Protein AF-A0A7J4GQS4-F1 (afdb_monomer_lite)

Secondary structure (DSSP, 8-state):
--------TTHHHHHTSPPPPHHHHHHHTSHHHHHHHHHHTSGGGTT-EEEEGGGTEEEEEEETTEEEEEEEESSHHHHHHHHHHHHHHHHTT-EEE-SSSPEEEPPPHHHHTSSS--S--------PPPP--------

pLDDT: mean 79.45, std 23.58, range [29.08, 98.62]

Structure (mmCIF, N/CA/C/O backbone):
data_AF-A0A7J4GQS4-F1
#
_entry.id   AF-A0A7J4GQS4-F1
#
loop_
_atom_site.group_PDB
_atom_site.id
_atom_site.type_symbol
_atom_site.label_atom_id
_atom_site.label_alt_id
_atom_site.label_comp_id
_atom_site.label_asym_id
_atom_site.label_entity_id
_atom_site.label_seq_id
_atom_site.pdbx_PDB_ins_code
_atom_site.Cartn_x
_atom_site.Cartn_y
_atom_site.Cartn_z
_atom_site.occupancy
_atom_site.B_iso_or_equiv
_atom_site.auth_seq_id
_atom_site.auth_comp_id
_atom_site.auth_asym_id
_atom_site.auth_atom_id
_atom_site.pdbx_PDB_model_num
ATOM 1 N N . MET A 1 1 ? 4.141 -38.488 -2.753 1.00 41.53 1 MET A N 1
ATOM 2 C CA . MET A 1 1 ? 3.686 -37.310 -1.994 1.00 41.53 1 MET A CA 1
ATOM 3 C C . MET A 1 1 ? 4.684 -36.227 -2.322 1.00 41.53 1 MET A C 1
ATOM 5 O O . MET A 1 1 ? 5.788 -36.276 -1.806 1.00 41.53 1 MET A O 1
ATOM 9 N N . GLU A 1 2 ? 4.362 -35.388 -3.302 1.00 44.62 2 GLU A N 1
ATOM 10 C CA . GLU A 1 2 ? 5.168 -34.206 -3.603 1.00 44.62 2 GLU A CA 1
ATOM 11 C C . GLU A 1 2 ? 4.713 -33.104 -2.653 1.00 44.62 2 GLU A C 1
ATOM 13 O O . GLU A 1 2 ? 3.543 -32.721 -2.624 1.00 44.62 2 GLU A O 1
ATOM 18 N N . GLU A 1 3 ? 5.636 -32.696 -1.795 1.00 47.03 3 GLU A N 1
ATOM 19 C CA . GLU A 1 3 ? 5.489 -31.578 -0.880 1.00 47.03 3 GLU A CA 1
ATOM 20 C C . GLU A 1 3 ? 5.675 -30.300 -1.706 1.00 47.03 3 GLU A C 1
ATOM 22 O O . GLU A 1 3 ? 6.792 -29.931 -2.060 1.00 47.03 3 GLU A O 1
ATOM 27 N N . ASN A 1 4 ? 4.568 -29.664 -2.096 1.00 46.19 4 ASN A N 1
ATOM 28 C CA . ASN A 1 4 ? 4.597 -28.350 -2.733 1.00 46.19 4 ASN A CA 1
ATOM 29 C C . ASN A 1 4 ? 4.945 -27.299 -1.673 1.00 46.19 4 ASN A C 1
ATOM 31 O O . ASN A 1 4 ? 4.062 -26.735 -1.027 1.00 46.19 4 ASN A O 1
ATOM 35 N N . THR A 1 5 ? 6.236 -27.029 -1.503 1.00 53.03 5 THR A N 1
ATOM 36 C CA . THR A 1 5 ? 6.742 -25.881 -0.746 1.00 53.03 5 THR A CA 1
ATOM 37 C C . THR A 1 5 ? 6.531 -24.610 -1.569 1.00 53.03 5 THR A C 1
ATOM 39 O O . THR A 1 5 ? 7.455 -24.112 -2.209 1.00 53.03 5 THR A O 1
ATOM 42 N N . ASN A 1 6 ? 5.302 -24.100 -1.610 1.00 52.84 6 ASN A N 1
ATOM 43 C CA . ASN A 1 6 ? 4.993 -22.832 -2.270 1.00 52.84 6 ASN A CA 1
ATOM 44 C C . ASN A 1 6 ? 4.779 -21.730 -1.227 1.00 52.84 6 ASN A C 1
ATOM 46 O O . ASN A 1 6 ? 3.697 -21.163 -1.130 1.00 52.84 6 ASN A O 1
ATOM 50 N N . ASP A 1 7 ? 5.810 -21.486 -0.417 1.00 46.66 7 ASP A N 1
ATOM 51 C CA . ASP A 1 7 ? 5.771 -20.543 0.708 1.00 46.66 7 ASP A CA 1
ATOM 52 C C . ASP A 1 7 ? 6.995 -19.606 0.677 1.00 46.66 7 ASP A C 1
ATOM 54 O O . ASP A 1 7 ? 7.774 -19.496 1.621 1.00 46.66 7 ASP A O 1
ATOM 58 N N . SER A 1 8 ? 7.269 -19.007 -0.488 1.00 45.16 8 SER A N 1
ATOM 59 C CA . SER A 1 8 ? 8.430 -18.114 -0.687 1.00 45.16 8 SER A CA 1
ATOM 60 C C . SER A 1 8 ? 8.123 -16.833 -1.470 1.00 45.16 8 SER A C 1
ATOM 62 O O . SER A 1 8 ? 9.020 -16.034 -1.701 1.00 45.16 8 SER A O 1
ATOM 64 N N . SER A 1 9 ? 6.870 -16.584 -1.853 1.00 53.47 9 SER A N 1
ATOM 65 C CA . SER A 1 9 ? 6.500 -15.497 -2.776 1.00 53.47 9 SER A CA 1
ATOM 66 C C . SER A 1 9 ? 6.300 -14.120 -2.134 1.00 53.47 9 SER A C 1
ATOM 68 O O . SER A 1 9 ? 5.989 -13.162 -2.834 1.00 53.47 9 SER A O 1
ATOM 70 N N . SER A 1 10 ? 6.403 -13.995 -0.811 1.00 52.81 10 SER A N 1
ATOM 71 C CA . SER A 1 10 ? 5.821 -12.837 -0.119 1.00 52.81 10 SER A CA 1
ATOM 72 C C . SER A 1 10 ? 6.759 -11.980 0.702 1.00 52.81 10 SER A C 1
ATOM 74 O O . SER A 1 10 ? 6.600 -10.764 0.671 1.00 52.81 10 SER A O 1
ATOM 76 N N . ASN A 1 11 ? 7.769 -12.568 1.344 1.00 56.56 11 ASN A N 1
ATOM 77 C CA . ASN A 1 11 ? 8.920 -11.770 1.771 1.00 56.56 11 ASN A CA 1
ATOM 78 C C . ASN A 1 11 ? 9.685 -11.246 0.540 1.00 56.56 11 ASN A C 1
ATOM 80 O O . ASN A 1 11 ? 10.114 -10.100 0.543 1.00 56.56 11 ASN A O 1
ATOM 84 N N . ASP A 1 12 ? 9.706 -12.017 -0.557 1.00 73.69 12 ASP A N 1
ATOM 85 C CA . ASP A 1 12 ? 10.295 -11.610 -1.841 1.00 73.69 12 ASP A CA 1
ATOM 86 C C . ASP A 1 12 ? 9.654 -10.340 -2.429 1.00 73.69 12 ASP A C 1
ATOM 88 O O . ASP A 1 12 ? 10.342 -9.493 -2.989 1.00 73.69 12 ASP A O 1
ATOM 92 N N . LEU A 1 13 ? 8.336 -10.146 -2.282 1.00 86.44 13 LEU A N 1
ATOM 93 C CA . LEU A 1 13 ? 7.682 -8.975 -2.874 1.00 86.44 13 LEU A CA 1
ATOM 94 C C . LEU A 1 13 ? 8.062 -7.670 -2.167 1.00 86.44 13 LEU A C 1
ATOM 96 O O . LEU A 1 13 ? 8.299 -6.676 -2.847 1.00 86.44 13 LEU A O 1
ATOM 100 N N . ILE A 1 14 ? 8.132 -7.659 -0.832 1.00 89.19 14 ILE A N 1
ATOM 101 C CA . ILE A 1 14 ? 8.556 -6.460 -0.090 1.00 89.19 14 ILE A CA 1
ATOM 102 C C . ILE A 1 14 ? 9.990 -6.084 -0.474 1.00 89.19 14 ILE A C 1
ATOM 104 O O . ILE A 1 14 ? 10.264 -4.904 -0.688 1.00 89.19 14 ILE A O 1
ATOM 108 N N . ASP A 1 15 ? 10.867 -7.078 -0.628 1.00 89.00 15 ASP A N 1
ATOM 109 C CA . ASP A 1 15 ? 12.266 -6.883 -1.024 1.00 89.00 15 ASP A CA 1
ATOM 110 C C . ASP A 1 15 ? 12.417 -6.371 -2.472 1.00 89.00 15 ASP A C 1
ATOM 112 O O . ASP A 1 15 ? 13.439 -5.784 -2.827 1.00 89.00 15 ASP A O 1
ATOM 116 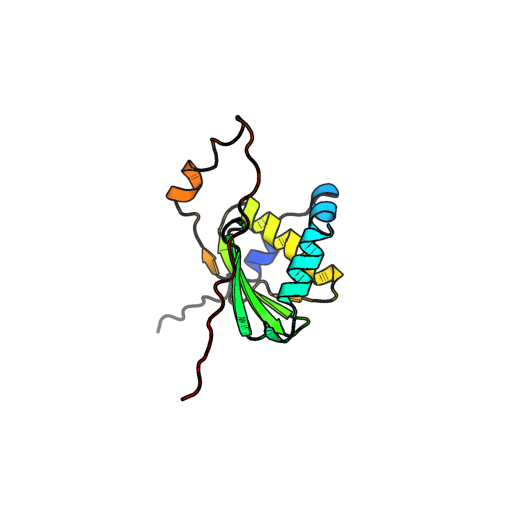N N . ARG A 1 16 ? 11.389 -6.553 -3.313 1.00 89.94 16 ARG A N 1
ATOM 117 C CA . ARG A 1 16 ? 11.323 -6.044 -4.694 1.00 89.94 16 ARG A CA 1
ATOM 118 C C . ARG A 1 16 ? 10.745 -4.634 -4.813 1.00 89.94 16 ARG A C 1
ATOM 120 O O . ARG A 1 16 ? 10.786 -4.068 -5.909 1.00 89.94 16 ARG A O 1
ATOM 127 N N . LEU A 1 17 ? 10.173 -4.074 -3.746 1.00 93.56 17 LEU A N 1
ATOM 128 C CA . LEU A 1 17 ? 9.631 -2.717 -3.790 1.00 93.56 17 LEU A CA 1
ATOM 129 C C . LEU A 1 17 ? 10.777 -1.702 -3.916 1.00 93.56 17 LEU A C 1
ATOM 131 O O . LEU A 1 17 ? 11.764 -1.799 -3.185 1.00 93.56 17 LEU A O 1
ATOM 135 N N . PRO A 1 18 ? 10.673 -0.723 -4.830 1.00 95.25 18 PRO A N 1
ATOM 136 C CA . PRO A 1 18 ? 11.733 0.255 -5.027 1.00 95.25 18 PRO A CA 1
ATOM 137 C C . PRO A 1 18 ? 11.862 1.190 -3.818 1.00 95.25 18 PRO A C 1
ATOM 139 O O . PRO A 1 18 ? 10.896 1.448 -3.099 1.00 95.25 18 PRO A O 1
ATOM 142 N N . GLU A 1 19 ? 13.047 1.764 -3.621 1.00 95.44 19 GLU A N 1
ATOM 143 C CA . GLU A 1 19 ? 13.189 2.915 -2.731 1.00 95.44 19 GLU A CA 1
ATOM 144 C C . GLU A 1 19 ? 12.562 4.154 -3.377 1.00 95.44 19 GLU A C 1
ATOM 146 O O . GLU A 1 19 ? 12.766 4.413 -4.561 1.00 95.44 19 GLU A O 1
ATOM 151 N N . LEU A 1 20 ? 11.819 4.934 -2.589 1.00 95.75 20 LEU A N 1
ATOM 152 C CA . LEU A 1 20 ? 11.225 6.182 -3.065 1.00 95.75 20 LEU A CA 1
ATOM 153 C C . LEU A 1 20 ? 12.201 7.349 -2.902 1.00 95.75 20 LEU A C 1
ATOM 155 O O . LEU A 1 20 ? 12.731 7.585 -1.805 1.00 95.75 20 LEU A O 1
ATOM 159 N N . SER A 1 21 ? 12.352 8.128 -3.967 1.00 96.88 21 SER A N 1
ATOM 160 C CA . SER A 1 21 ? 12.919 9.475 -3.938 1.00 96.88 21 SER A CA 1
ATOM 161 C C . SER A 1 21 ? 12.066 10.430 -3.093 1.00 96.88 21 SER A C 1
ATOM 163 O O . SER A 1 21 ? 10.957 10.110 -2.660 1.00 96.88 21 SER A O 1
ATOM 165 N N . GLU A 1 22 ? 12.592 11.626 -2.830 1.00 96.75 22 GLU A N 1
ATOM 166 C CA . GLU A 1 22 ? 11.877 12.643 -2.053 1.00 96.75 22 GLU A CA 1
ATOM 167 C C . GLU A 1 22 ? 10.585 13.083 -2.759 1.00 96.75 22 GLU A C 1
ATOM 169 O O . GLU A 1 22 ? 9.522 13.057 -2.148 1.00 96.75 22 GLU A O 1
ATOM 174 N N . THR A 1 23 ? 10.645 13.333 -4.070 1.00 96.25 23 THR A N 1
ATOM 175 C CA . THR A 1 23 ? 9.476 13.688 -4.890 1.00 96.25 23 THR A CA 1
ATOM 176 C C . THR A 1 23 ? 8.415 12.586 -4.902 1.00 96.25 23 THR A C 1
ATOM 178 O O . THR A 1 23 ? 7.226 12.861 -4.798 1.00 96.25 23 THR A O 1
ATOM 181 N N . GLU A 1 24 ? 8.809 11.314 -4.975 1.00 95.56 24 GLU A N 1
ATOM 182 C CA . GLU A 1 24 ? 7.838 10.209 -4.954 1.00 95.56 24 GLU A CA 1
ATOM 183 C C . GLU A 1 24 ? 7.160 10.049 -3.587 1.00 95.56 24 GLU A C 1
ATOM 185 O O . GLU A 1 24 ? 6.002 9.626 -3.527 1.00 95.56 24 GLU A O 1
ATOM 190 N N . LYS A 1 25 ? 7.856 10.403 -2.496 1.00 97.12 25 LYS A N 1
ATOM 191 C CA . LYS A 1 25 ? 7.268 10.479 -1.150 1.00 97.12 25 LYS A CA 1
ATOM 192 C C . LYS A 1 25 ? 6.325 11.666 -1.015 1.00 97.12 25 LYS A C 1
ATOM 194 O O . LYS A 1 25 ? 5.302 11.518 -0.360 1.00 97.12 25 LYS A O 1
ATOM 199 N N . GLU A 1 26 ? 6.647 12.809 -1.619 1.00 97.44 26 GLU A N 1
ATOM 200 C CA . GLU A 1 26 ? 5.742 13.964 -1.659 1.00 97.44 26 GLU A CA 1
ATOM 201 C C . GLU A 1 26 ? 4.420 13.578 -2.324 1.00 97.44 26 GLU A C 1
ATOM 203 O O . GLU A 1 26 ? 3.377 13.751 -1.701 1.00 97.44 26 GLU A O 1
ATOM 208 N N . VAL A 1 27 ? 4.469 12.929 -3.494 1.00 94.38 27 VAL A N 1
ATOM 209 C CA . VAL A 1 27 ? 3.276 12.407 -4.190 1.00 94.38 27 VAL A CA 1
ATOM 210 C C . VAL A 1 27 ? 2.472 11.450 -3.301 1.00 94.38 27 VAL A C 1
ATOM 212 O O . VAL A 1 27 ? 1.252 11.559 -3.210 1.00 94.38 27 VAL A O 1
ATOM 215 N N . ALA A 1 28 ? 3.138 10.543 -2.578 1.00 97.12 28 ALA A N 1
ATOM 216 C CA . ALA A 1 28 ? 2.471 9.615 -1.657 1.00 97.12 28 ALA A CA 1
ATOM 217 C C . ALA A 1 28 ? 1.755 10.312 -0.480 1.00 97.12 28 ALA A C 1
ATOM 219 O O . ALA A 1 28 ? 0.918 9.697 0.186 1.00 97.12 28 ALA A O 1
ATOM 220 N N . LEU A 1 29 ? 2.094 11.571 -0.201 1.00 98.06 29 LEU A N 1
ATOM 221 C CA . LEU A 1 29 ? 1.567 12.375 0.901 1.00 98.06 29 LEU A CA 1
ATOM 222 C C . LEU A 1 29 ? 0.720 13.563 0.419 1.00 98.06 29 LEU A C 1
ATOM 224 O O . LEU A 1 29 ? 0.300 14.390 1.232 1.00 98.06 29 LEU A O 1
ATOM 228 N N . GLU A 1 30 ? 0.443 13.658 -0.881 1.00 97.69 30 GLU A N 1
ATOM 229 C CA . GLU A 1 30 ? -0.467 14.660 -1.421 1.00 97.69 30 GLU A CA 1
ATOM 230 C C . GLU A 1 30 ? -1.899 14.448 -0.919 1.00 97.69 30 GLU A C 1
ATOM 232 O O . GLU A 1 30 ? -2.322 13.351 -0.540 1.00 97.69 30 GLU A O 1
ATOM 237 N N . ASN A 1 31 ? -2.682 15.530 -0.929 1.00 97.56 31 ASN A N 1
ATOM 238 C CA . ASN A 1 31 ? -4.042 15.512 -0.399 1.00 97.56 31 ASN A CA 1
ATOM 239 C C . ASN A 1 31 ? -4.935 14.477 -1.099 1.00 97.56 31 ASN A C 1
ATOM 241 O O . ASN A 1 31 ? -5.759 13.849 -0.439 1.00 97.56 31 ASN A O 1
ATOM 245 N N . GLU A 1 32 ? -4.749 14.274 -2.404 1.00 96.75 32 GLU A N 1
ATOM 246 C CA . GLU A 1 32 ? -5.503 13.293 -3.183 1.00 96.75 32 GLU A CA 1
ATOM 247 C C . GLU A 1 32 ? -5.232 11.859 -2.706 1.00 96.75 32 GLU A C 1
ATOM 249 O O . GLU A 1 32 ? -6.178 11.137 -2.385 1.00 96.75 32 GLU A O 1
ATOM 254 N N . ALA A 1 33 ? -3.958 11.485 -2.539 1.00 96.69 33 ALA A N 1
ATOM 255 C CA . ALA A 1 33 ? -3.563 10.171 -2.033 1.00 96.69 33 ALA A CA 1
ATOM 256 C C . ALA A 1 33 ? -4.098 9.922 -0.614 1.00 96.69 33 ALA A C 1
ATOM 258 O O . ALA A 1 33 ? -4.682 8.873 -0.333 1.00 96.69 33 ALA A O 1
ATOM 259 N N . LEU A 1 34 ? -3.962 10.909 0.276 1.00 98.50 34 LEU A N 1
ATOM 260 C CA . LEU A 1 34 ? -4.448 10.808 1.654 1.00 98.50 34 LEU A CA 1
ATOM 261 C C . LEU A 1 34 ? -5.978 10.730 1.726 1.00 98.50 34 LEU A C 1
ATOM 263 O O . LEU A 1 34 ? -6.516 9.980 2.541 1.00 98.50 34 LEU A O 1
ATOM 267 N N . SER A 1 35 ? -6.687 11.478 0.879 1.00 98.25 35 SER A N 1
ATOM 268 C CA . SER A 1 35 ? -8.151 11.465 0.806 1.00 98.25 35 SER A CA 1
ATOM 269 C C . SER A 1 35 ? -8.676 10.124 0.291 1.00 98.25 35 SER A C 1
ATOM 271 O O . SER A 1 35 ? -9.592 9.541 0.882 1.00 98.25 35 SER A O 1
ATOM 273 N N . TRP A 1 36 ? -8.049 9.588 -0.760 1.00 97.38 36 TRP A N 1
ATOM 274 C CA . TRP A 1 36 ? -8.347 8.257 -1.285 1.00 97.38 36 TRP A CA 1
ATOM 275 C C . TRP A 1 36 ? -8.109 7.174 -0.228 1.00 97.38 36 TRP A C 1
ATOM 277 O O . TRP A 1 36 ? -9.023 6.407 0.076 1.00 97.38 36 TRP A O 1
ATOM 287 N N . ALA A 1 37 ? -6.935 7.156 0.408 1.00 98.00 37 ALA A N 1
ATOM 288 C CA . ALA A 1 37 ? -6.601 6.158 1.421 1.00 98.00 37 ALA A CA 1
ATOM 289 C C . ALA A 1 37 ? -7.535 6.247 2.640 1.00 98.00 37 ALA A C 1
ATOM 291 O O . ALA A 1 37 ? -8.004 5.225 3.140 1.00 98.00 37 ALA A O 1
ATOM 292 N N . SER A 1 38 ? -7.877 7.465 3.075 1.00 98.00 38 SER A N 1
ATOM 293 C CA . SER A 1 38 ? -8.845 7.690 4.159 1.00 98.00 38 SER A CA 1
ATOM 294 C C . SER A 1 38 ? -10.239 7.168 3.801 1.00 98.00 38 SER A C 1
ATOM 296 O O . SER A 1 38 ? -10.922 6.594 4.647 1.00 98.00 38 SER A O 1
ATOM 298 N N . SER A 1 39 ? -10.654 7.342 2.543 1.00 97.38 39 SER A N 1
ATOM 299 C CA . SER A 1 39 ? -11.924 6.815 2.036 1.00 97.38 39 SER A CA 1
ATOM 300 C C . SER A 1 39 ? -11.910 5.290 1.970 1.00 97.38 39 SER A C 1
ATOM 302 O O . SER A 1 39 ? -12.906 4.657 2.301 1.00 97.38 39 SER A O 1
ATOM 304 N N . LEU A 1 40 ? -10.782 4.685 1.589 1.00 97.06 40 LEU A N 1
ATOM 305 C CA . LEU A 1 40 ? -10.639 3.232 1.570 1.00 97.06 40 LEU A CA 1
ATOM 306 C C . LEU A 1 40 ? -10.718 2.631 2.978 1.00 97.06 40 LEU A C 1
ATOM 308 O O . LEU A 1 40 ? -11.2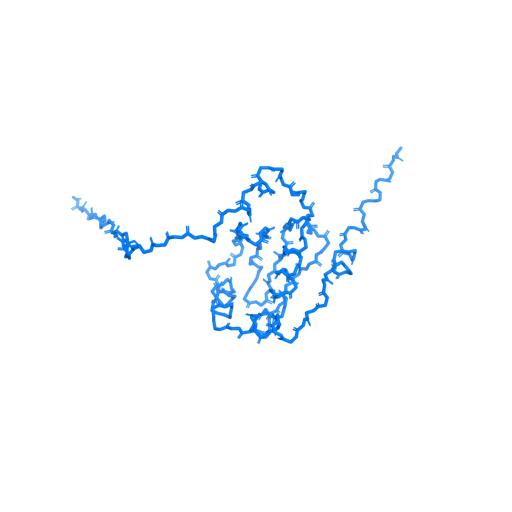79 1.553 3.130 1.00 97.06 40 LEU A O 1
ATOM 312 N N . LEU A 1 41 ? -10.190 3.320 3.995 1.00 98.12 41 LEU A N 1
ATOM 313 C CA . LEU A 1 41 ? -10.184 2.891 5.400 1.00 98.12 41 LEU A CA 1
ATOM 314 C C . LEU A 1 41 ? -11.518 3.110 6.134 1.00 98.12 41 LEU A C 1
ATOM 316 O O . LEU A 1 41 ? -11.626 2.771 7.312 1.00 98.12 41 LEU A O 1
ATOM 320 N N . SER A 1 42 ? -12.548 3.679 5.506 1.00 96.81 42 SER A N 1
ATOM 321 C CA . SER A 1 42 ? -13.798 3.932 6.224 1.00 96.81 42 SER A CA 1
ATOM 322 C C . SER A 1 42 ? -14.523 2.629 6.599 1.00 96.81 42 SER A C 1
ATOM 324 O O . SER A 1 42 ? -14.454 1.618 5.901 1.00 96.81 42 SER A O 1
ATOM 326 N N . GLU A 1 43 ? -15.239 2.632 7.728 1.00 93.44 43 GLU A N 1
ATOM 327 C CA . GLU A 1 43 ? -15.863 1.419 8.292 1.00 93.44 43 GLU A CA 1
ATOM 328 C C . GLU A 1 43 ? -16.886 0.768 7.348 1.00 93.44 43 GLU A C 1
ATOM 330 O O . GLU A 1 43 ? -17.035 -0.451 7.317 1.00 93.44 43 GLU A O 1
ATOM 335 N N . ASN A 1 44 ? -17.574 1.568 6.529 1.00 94.62 44 ASN A N 1
ATOM 336 C CA . ASN A 1 44 ? -18.517 1.073 5.523 1.00 94.62 44 ASN A CA 1
ATOM 337 C C . ASN A 1 44 ? -17.838 0.345 4.351 1.00 94.62 44 ASN A C 1
ATOM 339 O O . A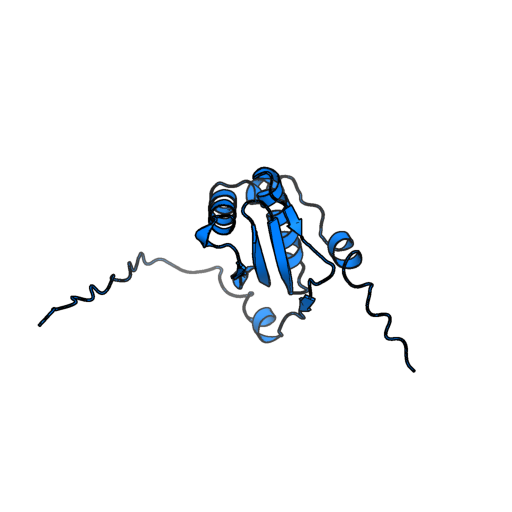SN A 1 44 ? -18.538 -0.234 3.523 1.00 94.62 44 ASN A O 1
ATOM 343 N N . MET A 1 45 ? -16.508 0.388 4.273 1.00 95.12 45 MET A N 1
ATOM 344 C CA . MET A 1 45 ? -15.713 -0.266 3.237 1.00 95.12 45 MET A CA 1
ATOM 345 C C . MET A 1 45 ? -15.082 -1.567 3.739 1.00 95.12 45 MET A C 1
ATOM 347 O O . MET A 1 45 ? -14.517 -2.318 2.946 1.00 95.12 45 MET A O 1
ATOM 351 N N . THR A 1 46 ? -15.201 -1.880 5.033 1.00 97.62 46 THR A N 1
ATOM 352 C CA . THR A 1 46 ? -14.632 -3.099 5.612 1.00 97.62 46 THR A CA 1
ATOM 353 C C . THR A 1 46 ? -15.143 -4.358 4.911 1.00 97.62 46 THR A C 1
ATOM 355 O O . THR A 1 46 ? -16.342 -4.577 4.747 1.00 97.62 46 THR A O 1
ATOM 358 N N . GLY A 1 47 ? -14.200 -5.203 4.498 1.00 95.75 47 GLY A N 1
ATOM 359 C CA . GLY A 1 47 ? -14.420 -6.433 3.744 1.00 95.75 47 GLY A CA 1
ATOM 360 C C . GLY A 1 47 ? -14.480 -6.253 2.224 1.00 95.75 47 GLY A C 1
ATOM 361 O O . GLY A 1 47 ? -14.361 -7.255 1.513 1.00 95.75 47 GLY A O 1
ATOM 362 N N . LEU A 1 48 ? -14.633 -5.024 1.713 1.00 97.75 48 LEU A N 1
ATOM 363 C CA . LEU A 1 48 ? -14.742 -4.760 0.277 1.00 97.75 48 LEU A CA 1
ATOM 364 C C . LEU A 1 48 ? -13.391 -4.867 -0.435 1.00 97.75 48 LEU A C 1
ATOM 366 O O . LEU A 1 48 ? -12.333 -4.592 0.135 1.00 97.75 48 LEU A O 1
ATOM 370 N N . VAL A 1 49 ? -13.461 -5.257 -1.710 1.00 97.06 49 VAL A N 1
ATOM 371 C CA . VAL A 1 49 ? -12.320 -5.360 -2.622 1.00 97.06 49 VAL A CA 1
ATOM 372 C C . VAL A 1 49 ? -12.366 -4.212 -3.623 1.00 97.06 49 VAL A C 1
ATOM 374 O O . VAL A 1 49 ? -13.401 -3.948 -4.232 1.00 97.06 49 VAL A O 1
ATOM 377 N N . HIS A 1 50 ? -11.223 -3.562 -3.795 1.00 95.69 50 HIS A N 1
ATOM 378 C CA . HIS A 1 50 ? -11.016 -2.387 -4.621 1.00 95.69 50 HIS A CA 1
ATOM 379 C C . HIS A 1 50 ? -10.035 -2.701 -5.734 1.00 95.69 50 HIS A C 1
ATOM 381 O O . HIS A 1 50 ? -8.930 -3.183 -5.483 1.00 95.69 50 HIS A O 1
ATOM 387 N N . GLU A 1 51 ? -10.456 -2.440 -6.965 1.00 94.19 51 GLU A N 1
ATOM 388 C CA . GLU A 1 51 ? -9.632 -2.627 -8.146 1.00 94.19 51 GLU A CA 1
ATOM 389 C C . GLU A 1 51 ? -9.095 -1.274 -8.609 1.00 94.19 51 GLU A C 1
ATOM 391 O O . GLU A 1 51 ? -9.799 -0.481 -9.228 1.00 94.19 51 GLU A O 1
ATOM 396 N N . GLU A 1 52 ? -7.825 -1.035 -8.325 1.00 91.56 52 GLU A N 1
ATOM 397 C CA . GLU A 1 52 ? -7.104 0.169 -8.713 1.00 91.56 52 GLU A CA 1
ATOM 398 C C . GLU A 1 52 ? -6.395 -0.105 -10.045 1.00 91.56 52 GLU A C 1
ATOM 400 O O . GLU A 1 52 ? -5.179 -0.316 -10.112 1.00 91.56 52 GLU A O 1
ATOM 405 N N . ARG A 1 53 ? -7.198 -0.210 -11.115 1.00 85.38 53 ARG A N 1
ATOM 406 C CA . ARG A 1 53 ? -6.756 -0.686 -12.441 1.00 85.38 53 ARG A CA 1
ATOM 407 C C . ARG A 1 53 ? -5.588 0.110 -13.003 1.00 85.38 53 ARG A C 1
ATOM 409 O O . ARG A 1 53 ? -4.636 -0.495 -13.493 1.00 85.38 53 ARG A O 1
ATOM 416 N N . ASP A 1 54 ? -5.638 1.432 -12.881 1.00 85.81 54 ASP A N 1
ATOM 417 C CA . ASP A 1 54 ? -4.610 2.335 -13.413 1.00 85.81 54 ASP A CA 1
ATOM 418 C C . ASP A 1 54 ? -3.249 2.142 -12.726 1.00 85.81 54 ASP A C 1
ATOM 420 O O . ASP A 1 54 ? -2.190 2.371 -13.323 1.00 85.81 54 ASP A O 1
ATOM 424 N N . TYR A 1 55 ? -3.291 1.628 -11.495 1.00 90.31 55 TYR A N 1
ATOM 425 C CA . TYR A 1 55 ? -2.145 1.326 -10.647 1.00 90.31 55 TYR A CA 1
ATOM 426 C C . TYR A 1 55 ? -1.779 -0.165 -10.636 1.00 90.31 55 TYR A C 1
ATOM 428 O O . TYR A 1 55 ? -0.760 -0.553 -10.068 1.00 90.31 55 TYR A O 1
ATOM 436 N N . GLY A 1 56 ? -2.570 -1.017 -11.294 1.00 93.44 56 GLY A N 1
ATOM 437 C CA . GLY A 1 56 ? -2.331 -2.455 -11.385 1.00 93.44 56 GLY A CA 1
ATOM 438 C C . GLY A 1 56 ? -2.443 -3.194 -10.049 1.00 93.44 56 GLY A C 1
ATOM 439 O O . GLY A 1 56 ? -1.885 -4.286 -9.925 1.00 93.44 56 GLY A O 1
ATOM 440 N N . VAL A 1 57 ? -3.148 -2.639 -9.057 1.00 95.62 57 VAL A N 1
ATOM 441 C CA . VAL A 1 57 ? -3.287 -3.245 -7.723 1.00 95.62 57 VAL A CA 1
ATOM 442 C C . VAL A 1 57 ? -4.736 -3.585 -7.397 1.00 95.62 57 VAL A C 1
ATOM 444 O O . VAL A 1 57 ? -5.677 -2.931 -7.839 1.00 95.62 57 VAL A O 1
ATOM 447 N N . ILE A 1 58 ? -4.918 -4.650 -6.621 1.00 97.06 58 ILE A N 1
ATOM 448 C CA . ILE A 1 58 ? -6.207 -5.003 -6.025 1.00 97.06 58 ILE A CA 1
ATOM 449 C C . ILE A 1 58 ? -6.024 -5.028 -4.516 1.00 97.06 58 ILE A C 1
ATOM 451 O O . ILE A 1 58 ? -5.164 -5.757 -4.013 1.00 97.06 58 ILE A O 1
ATOM 455 N N . LEU A 1 59 ? -6.837 -4.249 -3.811 1.00 97.56 59 LEU A N 1
ATOM 456 C CA . LEU A 1 59 ? -6.773 -4.059 -2.367 1.00 97.56 59 LEU A CA 1
ATOM 457 C C . LEU A 1 59 ? -8.046 -4.573 -1.698 1.00 97.56 59 LEU A C 1
ATOM 459 O O . LEU A 1 59 ? -9.120 -4.552 -2.289 1.00 97.56 59 LEU A O 1
ATOM 463 N N . GLN A 1 60 ? -7.941 -5.001 -0.448 1.00 97.69 60 GLN A N 1
ATOM 464 C CA . GLN A 1 60 ? -9.078 -5.313 0.409 1.00 97.69 60 GLN A CA 1
ATOM 465 C C . GLN A 1 60 ? -8.985 -4.492 1.687 1.00 97.69 60 GLN A C 1
ATOM 467 O O . GLN A 1 60 ? -7.961 -4.544 2.366 1.00 97.69 60 GLN A O 1
ATOM 472 N N . ASN A 1 61 ? -10.048 -3.780 2.055 1.00 97.75 61 ASN A N 1
ATOM 473 C CA . ASN A 1 61 ? -10.132 -3.193 3.391 1.00 97.75 61 ASN A CA 1
ATOM 474 C C . ASN A 1 61 ? -10.413 -4.323 4.395 1.00 97.75 61 ASN A C 1
ATOM 476 O O . ASN A 1 61 ? -11.435 -5.005 4.309 1.00 97.75 61 ASN A O 1
ATOM 480 N N . ILE A 1 62 ? -9.494 -4.534 5.335 1.00 97.50 62 ILE A N 1
ATOM 481 C CA . ILE A 1 62 ? -9.639 -5.515 6.417 1.00 97.50 62 ILE A CA 1
ATOM 482 C C . ILE A 1 62 ? -10.259 -4.856 7.651 1.00 97.50 62 ILE A C 1
ATOM 484 O O . ILE A 1 62 ? -11.077 -5.471 8.336 1.00 97.50 62 ILE A O 1
ATOM 488 N N . SER A 1 63 ? -9.865 -3.617 7.936 1.00 97.31 63 SER A N 1
ATOM 489 C CA . SER A 1 63 ? -10.392 -2.785 9.014 1.00 97.31 63 SER A CA 1
ATOM 490 C C . SER A 1 63 ? -10.089 -1.306 8.748 1.00 97.31 63 SER A C 1
ATOM 492 O O . SER A 1 63 ? -9.422 -0.952 7.777 1.00 97.31 63 SER A O 1
ATOM 494 N N . SER A 1 64 ? -10.486 -0.434 9.677 1.00 96.69 64 SER A N 1
ATOM 495 C CA . SER A 1 64 ? -10.153 0.994 9.638 1.00 96.69 64 SER A CA 1
ATOM 496 C C . SER A 1 64 ? -8.665 1.331 9.779 1.00 96.69 64 SER A C 1
ATOM 498 O O . SER A 1 64 ? -8.294 2.500 9.693 1.00 96.69 64 SER A O 1
ATOM 500 N N . SER A 1 65 ? -7.802 0.334 9.980 1.00 97.56 65 SER A N 1
ATOM 501 C CA . SER A 1 65 ? -6.353 0.518 10.084 1.00 97.56 65 SER A CA 1
ATOM 502 C C . SER A 1 65 ? -5.546 -0.520 9.303 1.00 97.56 65 SER A C 1
ATOM 504 O O . SER A 1 65 ? -4.325 -0.540 9.430 1.00 97.56 65 SER A O 1
ATOM 506 N N . ILE A 1 66 ? -6.191 -1.415 8.550 1.00 97.38 66 ILE A N 1
ATOM 507 C CA . ILE A 1 66 ? -5.512 -2.489 7.818 1.00 97.38 66 ILE A CA 1
ATOM 5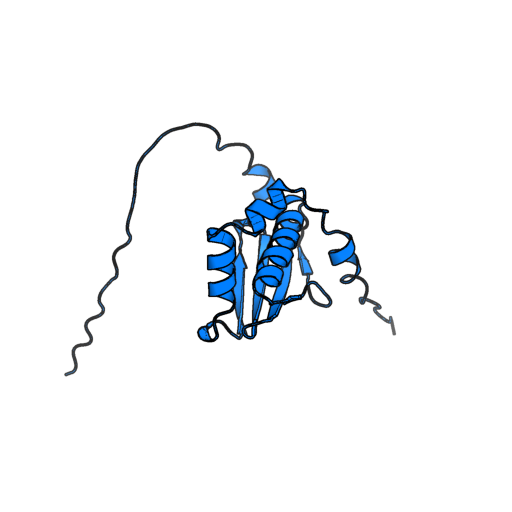08 C C . ILE A 1 66 ? -6.123 -2.619 6.427 1.00 97.38 66 ILE A C 1
ATOM 510 O O . ILE A 1 66 ? -7.325 -2.848 6.266 1.00 97.38 66 ILE A O 1
ATOM 514 N N . VAL A 1 67 ? -5.260 -2.552 5.420 1.00 97.62 67 VAL A N 1
ATOM 515 C CA . VAL A 1 67 ? -5.572 -2.851 4.024 1.00 97.62 67 VAL A CA 1
ATOM 516 C C . VAL A 1 67 ? -4.673 -3.992 3.576 1.00 97.62 67 VAL A C 1
ATOM 518 O O . VAL A 1 67 ? -3.487 -4.012 3.883 1.00 97.62 67 VAL A O 1
ATOM 521 N N . ARG A 1 68 ? -5.220 -4.949 2.831 1.00 97.06 68 ARG A N 1
ATOM 522 C CA . ARG A 1 68 ? -4.465 -6.071 2.274 1.00 97.06 68 ARG A CA 1
ATOM 523 C C . ARG A 1 68 ? -4.312 -5.933 0.775 1.00 97.06 68 ARG A C 1
ATOM 525 O O . ARG A 1 68 ? -5.302 -5.784 0.064 1.00 97.06 68 ARG A O 1
ATOM 532 N N . CYS A 1 69 ? -3.089 -6.073 0.280 1.00 97.12 69 CYS A N 1
ATOM 533 C CA . CYS A 1 69 ? -2.845 -6.234 -1.145 1.00 97.12 69 CYS A CA 1
ATOM 534 C C . CYS A 1 69 ? -3.164 -7.676 -1.573 1.00 97.12 69 CYS A C 1
ATOM 536 O O . CYS A 1 69 ? -2.483 -8.620 -1.167 1.00 97.12 69 CYS A O 1
ATOM 538 N N . ILE A 1 70 ? -4.196 -7.857 -2.401 1.00 96.44 70 ILE A N 1
ATOM 539 C CA . ILE A 1 70 ? -4.557 -9.159 -2.983 1.00 96.44 70 ILE A CA 1
ATOM 540 C C . ILE A 1 70 ? -3.698 -9.431 -4.216 1.00 96.44 70 ILE A C 1
ATOM 542 O O . ILE A 1 70 ? -3.166 -10.529 -4.365 1.00 96.44 70 ILE A O 1
ATOM 546 N N . THR A 1 71 ? -3.557 -8.448 -5.110 1.00 95.31 71 THR A N 1
ATOM 547 C CA . THR A 1 71 ? -2.732 -8.603 -6.315 1.00 95.31 71 THR A CA 1
ATOM 548 C C . THR A 1 71 ? -1.987 -7.326 -6.667 1.00 95.31 71 THR A C 1
ATOM 550 O O . THR A 1 71 ? -2.498 -6.234 -6.419 1.00 95.31 71 THR A O 1
ATOM 553 N N . VAL A 1 72 ? -0.841 -7.476 -7.327 1.00 95.81 72 VAL A N 1
ATOM 554 C CA . VAL A 1 72 ? -0.098 -6.390 -7.980 1.00 95.81 72 VAL A CA 1
ATOM 555 C C . VAL A 1 72 ? 0.422 -6.873 -9.330 1.00 95.81 72 VAL A C 1
ATOM 557 O O . VAL A 1 72 ? 0.811 -8.031 -9.462 1.00 95.81 72 VAL A O 1
ATOM 560 N N . VAL A 1 73 ? 0.399 -6.022 -10.351 1.00 94.81 73 VAL A N 1
ATOM 561 C CA . VAL A 1 73 ? 1.010 -6.327 -11.652 1.00 94.81 73 VAL A CA 1
ATOM 562 C C . VAL A 1 73 ? 2.536 -6.243 -11.549 1.00 94.81 73 VAL A C 1
ATOM 564 O O . VAL A 1 73 ? 3.069 -5.307 -10.956 1.00 94.81 73 VAL A O 1
ATOM 567 N N . ASP A 1 74 ? 3.243 -7.200 -12.154 1.00 92.50 74 ASP A N 1
ATOM 568 C CA . ASP A 1 74 ? 4.704 -7.231 -12.261 1.00 92.50 74 ASP A CA 1
ATOM 569 C C . ASP A 1 74 ? 5.203 -6.186 -13.265 1.00 92.50 74 ASP A C 1
ATOM 571 O O . ASP A 1 74 ? 5.575 -6.478 -14.403 1.00 92.50 74 ASP A O 1
ATOM 575 N N . HIS A 1 75 ? 5.123 -4.925 -12.858 1.00 92.19 75 HIS A N 1
ATOM 576 C CA . HIS A 1 75 ? 5.571 -3.790 -13.638 1.00 92.19 75 HIS A CA 1
ATOM 577 C C . HIS A 1 75 ? 6.192 -2.742 -12.706 1.00 92.19 75 HIS A C 1
ATOM 579 O O . HIS A 1 75 ? 5.602 -2.452 -11.661 1.00 92.19 75 HIS A O 1
ATOM 585 N N . PRO A 1 76 ? 7.333 -2.117 -13.067 1.00 92.12 76 PRO A N 1
ATOM 586 C CA . PRO A 1 76 ? 8.037 -1.188 -12.181 1.00 92.12 76 PRO A CA 1
ATOM 587 C C . PRO A 1 76 ? 7.159 -0.061 -11.633 1.00 92.12 76 PRO A C 1
ATOM 589 O O . PRO A 1 76 ? 7.237 0.250 -10.451 1.00 92.12 76 PRO A O 1
ATOM 592 N N . ILE A 1 77 ? 6.273 0.503 -12.464 1.00 92.06 77 ILE A N 1
ATOM 593 C CA . ILE A 1 77 ? 5.348 1.563 -12.030 1.00 92.06 77 ILE A CA 1
ATOM 594 C C . ILE A 1 77 ? 4.343 1.032 -10.997 1.00 92.06 77 ILE A C 1
ATOM 596 O O . ILE A 1 77 ? 4.068 1.712 -10.021 1.00 92.06 77 ILE A O 1
ATOM 600 N N . CYS A 1 78 ? 3.830 -0.190 -11.160 1.00 95.44 78 CYS A N 1
ATOM 601 C CA . CYS A 1 78 ? 2.879 -0.776 -10.211 1.00 95.44 78 CYS A CA 1
ATOM 602 C C . CYS A 1 78 ? 3.544 -1.083 -8.862 1.00 95.44 78 CYS A C 1
ATOM 604 O O . CYS A 1 78 ? 2.947 -0.848 -7.815 1.00 95.44 78 CYS A O 1
ATOM 606 N N . LEU A 1 79 ? 4.796 -1.553 -8.875 1.00 95.25 79 LEU A N 1
ATOM 607 C CA . LEU A 1 79 ? 5.580 -1.766 -7.654 1.00 95.25 79 LEU A CA 1
ATOM 608 C C . LEU A 1 79 ? 5.935 -0.439 -6.966 1.00 95.25 79 LEU A C 1
ATOM 610 O O . LEU A 1 79 ? 5.853 -0.345 -5.742 1.00 95.25 79 LEU A O 1
ATOM 614 N N . LEU A 1 80 ? 6.268 0.596 -7.744 1.00 96.00 80 LEU A N 1
ATOM 615 C CA . LEU A 1 80 ? 6.472 1.953 -7.240 1.00 96.00 80 LEU A CA 1
ATOM 616 C C . LEU A 1 80 ? 5.205 2.485 -6.565 1.00 96.00 80 LEU A C 1
ATOM 618 O O . LEU A 1 80 ? 5.262 2.922 -5.417 1.00 96.00 80 LEU A O 1
ATOM 622 N N . THR A 1 81 ? 4.055 2.389 -7.235 1.00 95.69 81 THR A N 1
ATOM 623 C CA . THR A 1 81 ? 2.777 2.820 -6.666 1.00 95.69 81 THR A CA 1
ATOM 624 C C . THR A 1 81 ? 2.421 2.027 -5.415 1.00 95.69 81 THR A C 1
ATOM 626 O O . THR A 1 81 ? 1.990 2.615 -4.427 1.00 95.69 81 THR A O 1
ATOM 629 N N . LEU A 1 82 ? 2.652 0.711 -5.399 1.00 96.75 82 LEU A N 1
ATOM 630 C CA . LEU A 1 82 ? 2.423 -0.100 -4.205 1.00 96.75 82 LEU A CA 1
ATOM 631 C C . LEU A 1 82 ? 3.276 0.395 -3.025 1.00 96.75 82 LEU A C 1
ATOM 633 O O . LEU A 1 82 ? 2.777 0.502 -1.905 1.00 96.75 82 LEU A O 1
ATOM 637 N N . GLN A 1 83 ? 4.535 0.763 -3.270 1.00 97.44 83 GLN A N 1
ATOM 638 C CA . GLN A 1 83 ? 5.391 1.357 -2.246 1.00 97.44 83 GLN A CA 1
ATOM 639 C C . GLN A 1 83 ? 4.906 2.748 -1.802 1.00 97.44 83 GLN A C 1
ATOM 641 O O . GLN A 1 83 ? 4.949 3.047 -0.608 1.00 97.44 83 GLN A O 1
ATOM 646 N N . GLN A 1 84 ? 4.407 3.587 -2.715 1.00 97.88 84 GLN A N 1
ATOM 647 C CA . GLN A 1 84 ? 3.792 4.873 -2.364 1.00 97.88 84 GLN A CA 1
ATOM 648 C C . GLN A 1 84 ? 2.569 4.675 -1.467 1.00 97.88 84 GLN A C 1
ATOM 650 O O . GLN A 1 84 ? 2.492 5.289 -0.406 1.00 97.88 84 GLN A O 1
ATOM 655 N N . MET A 1 85 ? 1.681 3.738 -1.811 1.00 97.94 85 MET A N 1
ATOM 656 C CA . MET A 1 85 ? 0.518 3.399 -0.990 1.00 97.94 85 MET A CA 1
ATOM 657 C C . MET A 1 85 ? 0.923 2.974 0.428 1.00 97.94 85 MET A C 1
ATOM 659 O O . MET A 1 85 ? 0.273 3.383 1.387 1.00 97.94 85 MET A O 1
ATOM 663 N N . ARG A 1 86 ? 2.024 2.224 0.604 1.00 97.69 86 ARG A N 1
ATOM 664 C CA . ARG A 1 86 ? 2.541 1.888 1.950 1.00 97.69 86 ARG A CA 1
ATOM 665 C C . ARG A 1 86 ? 2.886 3.134 2.766 1.00 97.69 86 ARG A C 1
ATOM 667 O O . ARG A 1 86 ? 2.581 3.175 3.955 1.00 97.69 86 ARG A O 1
ATOM 674 N N . ILE A 1 87 ? 3.500 4.143 2.145 1.00 98.12 87 ILE A N 1
ATOM 675 C CA . ILE A 1 87 ? 3.793 5.424 2.805 1.00 98.12 87 ILE A CA 1
ATOM 676 C C . ILE A 1 87 ? 2.499 6.170 3.139 1.00 98.12 87 ILE A C 1
ATOM 678 O O . ILE A 1 87 ? 2.357 6.647 4.264 1.00 98.12 87 ILE A O 1
ATOM 682 N N . THR A 1 88 ? 1.544 6.223 2.209 1.00 98.62 88 THR A N 1
ATOM 683 C CA . THR A 1 88 ? 0.243 6.875 2.408 1.00 98.62 88 THR A CA 1
ATOM 684 C C . THR A 1 88 ? -0.520 6.264 3.585 1.00 98.62 88 THR A C 1
ATOM 686 O O . THR A 1 88 ? -0.920 6.985 4.497 1.00 98.62 88 THR A O 1
ATOM 689 N N . PHE A 1 89 ? -0.679 4.935 3.621 1.00 98.44 89 PHE A N 1
ATOM 690 C CA . PHE A 1 89 ? -1.349 4.256 4.735 1.00 98.44 89 PHE A CA 1
ATOM 691 C C . PHE A 1 89 ? -0.581 4.427 6.045 1.00 98.44 89 PHE A C 1
ATOM 693 O O . PHE A 1 89 ? -1.192 4.753 7.062 1.00 98.44 89 PHE A O 1
ATOM 700 N N . GLY A 1 90 ? 0.752 4.317 6.017 1.00 98.25 90 GLY A N 1
ATOM 701 C CA . GLY A 1 90 ? 1.587 4.539 7.197 1.00 98.25 90 GLY A CA 1
ATOM 702 C C . GLY A 1 90 ? 1.422 5.942 7.789 1.00 98.25 90 GLY A C 1
ATOM 703 O O . GLY A 1 90 ? 1.385 6.092 9.009 1.00 98.25 90 GLY A O 1
ATOM 704 N N . HIS A 1 91 ? 1.251 6.965 6.946 1.00 98.31 91 HIS A N 1
ATOM 705 C CA . HIS A 1 91 ? 0.965 8.333 7.387 1.00 98.31 91 HIS A CA 1
ATOM 706 C C . HIS A 1 91 ? -0.397 8.467 8.085 1.00 98.31 91 HIS A C 1
ATOM 708 O O . HIS A 1 91 ? -0.562 9.305 8.968 1.00 98.31 91 HIS A O 1
ATOM 714 N N . LEU A 1 92 ? -1.362 7.624 7.717 1.00 98.00 92 LEU A N 1
ATOM 715 C CA . LEU A 1 92 ? -2.688 7.543 8.334 1.00 98.00 92 LEU A CA 1
ATOM 716 C C . LEU A 1 92 ? -2.737 6.571 9.526 1.00 98.00 92 LEU A C 1
ATOM 718 O O . LEU A 1 92 ? -3.820 6.212 9.983 1.00 98.00 92 LEU A O 1
ATOM 722 N N . ASN A 1 93 ? -1.578 6.143 10.038 1.00 98.00 93 ASN A N 1
ATOM 723 C CA . ASN A 1 93 ? -1.442 5.132 11.088 1.00 98.00 93 ASN A CA 1
ATOM 724 C C . ASN A 1 93 ? -2.125 3.794 10.735 1.00 98.00 93 ASN A C 1
ATOM 726 O O . ASN A 1 93 ? -2.600 3.080 11.621 1.00 98.00 93 ASN A O 1
ATOM 730 N N . ALA A 1 94 ? -2.167 3.462 9.446 1.00 98.12 94 ALA A N 1
ATOM 731 C CA . ALA A 1 94 ? -2.687 2.212 8.918 1.00 98.12 94 ALA A CA 1
ATOM 732 C C . ALA A 1 94 ? -1.568 1.367 8.296 1.00 98.12 94 ALA A C 1
ATOM 734 O O . ALA A 1 94 ? -0.516 1.868 7.897 1.00 98.12 94 ALA A O 1
ATOM 735 N N . GLU A 1 95 ? -1.811 0.066 8.196 1.00 97.12 95 GLU A N 1
ATOM 736 C CA . GLU A 1 95 ? -0.897 -0.889 7.584 1.00 97.12 95 GLU A CA 1
ATOM 737 C C . GLU A 1 95 ? -1.421 -1.340 6.220 1.00 97.12 95 GLU A C 1
ATOM 739 O O . GLU A 1 95 ? -2.593 -1.694 6.074 1.00 97.12 95 GLU A O 1
ATOM 744 N N . LEU A 1 96 ? -0.530 -1.354 5.226 1.00 97.12 96 LEU A N 1
ATOM 745 C CA . LEU A 1 96 ? -0.751 -2.066 3.974 1.00 97.12 96 LEU A CA 1
ATOM 746 C C . LEU A 1 96 ? -0.003 -3.398 4.023 1.00 97.12 96 LEU A C 1
ATOM 748 O O . LEU A 1 96 ? 1.221 -3.434 3.870 1.00 97.12 96 LEU A O 1
ATOM 752 N N . GLU A 1 97 ? -0.746 -4.482 4.217 1.00 95.62 97 GLU A N 1
ATOM 753 C CA . GLU A 1 97 ? -0.217 -5.841 4.195 1.00 95.62 97 GLU A CA 1
ATOM 754 C C . GLU A 1 97 ? 0.172 -6.219 2.759 1.00 95.62 97 GLU A C 1
ATOM 756 O O . GLU A 1 97 ? -0.673 -6.297 1.858 1.00 95.62 97 GLU A O 1
ATOM 761 N N . VAL A 1 98 ? 1.464 -6.474 2.558 1.00 93.06 98 VAL A N 1
ATOM 762 C CA . VAL A 1 98 ? 2.039 -7.001 1.316 1.00 93.06 98 VAL A CA 1
ATOM 763 C C . VAL A 1 98 ? 2.654 -8.366 1.646 1.00 93.06 98 VAL A C 1
ATOM 765 O O . VAL A 1 98 ? 3.604 -8.438 2.418 1.00 93.06 98 VAL A O 1
ATOM 768 N N . GLY A 1 99 ? 2.087 -9.452 1.100 1.00 81.31 99 GLY A N 1
ATOM 769 C CA . GLY A 1 99 ? 2.365 -10.847 1.504 1.00 81.31 99 GLY A CA 1
ATOM 770 C C . GLY A 1 99 ? 1.459 -11.374 2.645 1.00 81.31 99 GLY A C 1
ATOM 771 O O . GLY A 1 99 ? 0.743 -10.569 3.232 1.00 81.31 99 GLY A O 1
ATOM 772 N N . PRO A 1 100 ? 1.402 -12.691 2.998 1.00 76.56 100 PRO A N 1
ATOM 773 C CA . PRO A 1 100 ? 1.806 -13.916 2.285 1.00 76.56 100 PRO A CA 1
ATOM 774 C C . PRO A 1 100 ? 0.920 -14.309 1.083 1.00 76.56 100 PRO A C 1
ATOM 776 O O . PRO A 1 100 ? 1.222 -15.235 0.335 1.00 76.56 100 PRO A O 1
ATOM 779 N N . TYR A 1 101 ? -0.201 -13.612 0.899 1.00 82.25 101 TYR A N 1
ATOM 780 C CA . TYR A 1 101 ? -1.230 -13.984 -0.080 1.00 82.25 101 TYR A CA 1
ATOM 781 C C . TYR A 1 101 ? -1.326 -13.019 -1.266 1.00 82.25 101 TYR A C 1
ATOM 783 O O . TYR A 1 101 ? -2.247 -13.129 -2.073 1.00 82.25 101 TYR A O 1
ATOM 791 N N . THR A 1 102 ? -0.394 -12.070 -1.378 1.00 93.75 102 THR A N 1
ATOM 792 C CA . THR A 1 102 ? -0.344 -11.153 -2.518 1.00 93.75 102 THR A CA 1
ATOM 793 C C . THR A 1 102 ? 0.133 -11.897 -3.761 1.00 93.75 102 THR A C 1
ATOM 795 O O . THR A 1 102 ? 1.239 -12.435 -3.789 1.00 93.75 102 THR A O 1
ATOM 798 N N . VAL A 1 103 ? -0.694 -11.908 -4.804 1.00 92.81 103 VAL A N 1
ATOM 799 C CA . VAL A 1 103 ? -0.375 -12.531 -6.091 1.00 92.81 103 VAL A CA 1
ATOM 800 C C . VAL A 1 103 ? 0.231 -11.499 -7.033 1.00 92.81 103 VAL A C 1
A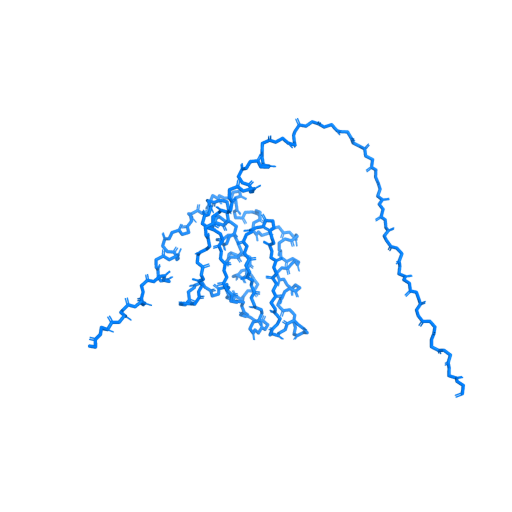TOM 802 O O . VAL A 1 103 ? -0.401 -10.495 -7.370 1.00 92.81 103 VAL A O 1
ATOM 805 N N . ILE A 1 104 ? 1.441 -11.778 -7.509 1.00 92.38 104 ILE A N 1
ATOM 806 C CA . ILE A 1 104 ? 2.077 -10.997 -8.567 1.00 92.38 104 ILE A CA 1
ATOM 807 C C . ILE A 1 104 ? 1.506 -11.467 -9.911 1.00 92.38 104 ILE A C 1
ATOM 809 O O . ILE A 1 104 ? 1.648 -12.634 -10.280 1.00 92.38 104 ILE A O 1
ATOM 813 N N . ARG A 1 105 ? 0.818 -10.577 -10.629 1.00 91.44 105 ARG A N 1
ATOM 814 C CA . ARG A 1 105 ? 0.207 -10.858 -11.935 1.00 91.44 105 ARG A CA 1
ATOM 815 C C . ARG A 1 105 ? 1.142 -10.420 -13.063 1.00 91.44 105 ARG A C 1
ATOM 817 O O . ARG A 1 105 ? 1.724 -9.347 -12.955 1.00 91.44 105 ARG A O 1
ATOM 824 N N . PRO A 1 106 ? 1.271 -11.181 -14.159 1.00 88.38 106 PRO A N 1
ATOM 825 C CA . PRO A 1 106 ? 2.025 -10.713 -15.317 1.00 88.38 106 PRO A CA 1
ATOM 826 C C . PRO A 1 106 ? 1.374 -9.459 -15.916 1.00 88.38 106 PRO A C 1
ATOM 828 O O . PRO A 1 106 ? 0.153 -9.297 -15.860 1.00 88.38 106 PRO A O 1
ATOM 831 N N . LEU A 1 107 ? 2.185 -8.584 -16.513 1.00 84.19 107 LEU A N 1
ATOM 832 C CA . LEU A 1 107 ? 1.669 -7.504 -17.350 1.00 84.19 107 LEU A CA 1
ATOM 833 C C . LEU A 1 107 ? 1.043 -8.113 -18.611 1.00 84.19 107 LEU A C 1
ATOM 835 O O . LEU A 1 107 ? 1.724 -8.796 -19.374 1.00 84.19 107 LEU A O 1
ATOM 839 N N . GLU A 1 108 ? -0.245 -7.868 -18.839 1.00 78.62 108 GLU A N 1
ATOM 840 C CA . GLU A 1 108 ? -0.893 -8.296 -20.078 1.00 78.62 108 GLU A CA 1
ATOM 841 C C . GLU A 1 108 ? -0.344 -7.488 -21.266 1.00 78.62 108 GLU A C 1
ATOM 843 O O . GLU A 1 108 ? -0.284 -6.257 -21.229 1.00 78.62 108 GLU A O 1
ATOM 848 N N . GLU A 1 109 ? 0.037 -8.176 -22.347 1.00 62.12 109 GLU A N 1
ATOM 849 C CA . GLU A 1 109 ? 0.675 -7.582 -23.537 1.00 62.12 109 GLU A CA 1
ATOM 850 C C . GLU A 1 109 ? -0.166 -6.461 -24.180 1.00 62.12 109 GLU A C 1
ATOM 852 O O . GLU A 1 109 ? 0.377 -5.530 -24.774 1.00 62.12 109 GLU A O 1
ATOM 857 N N . ASN A 1 110 ? -1.490 -6.494 -23.999 1.00 53.47 110 ASN A N 1
ATOM 858 C CA . ASN A 1 110 ? -2.416 -5.490 -24.528 1.00 53.47 110 ASN A CA 1
ATOM 859 C C . ASN A 1 110 ? -2.374 -4.144 -23.769 1.00 53.47 110 ASN A C 1
ATOM 861 O O . ASN A 1 110 ? -2.880 -3.143 -24.264 1.00 53.47 110 ASN A O 1
ATOM 865 N N . ILE A 1 111 ? -1.761 -4.097 -22.579 1.00 52.06 111 ILE A N 1
ATOM 866 C CA . ILE A 1 111 ? -1.562 -2.863 -21.797 1.00 52.06 111 ILE A CA 1
ATOM 867 C C . ILE A 1 111 ? -0.202 -2.224 -22.130 1.00 52.06 111 ILE A C 1
ATOM 869 O O . ILE A 1 111 ? -0.082 -1.000 -22.165 1.00 52.06 111 ILE A O 1
ATOM 873 N N . ALA A 1 112 ? 0.816 -3.032 -22.451 1.00 47.66 112 ALA A N 1
ATOM 874 C CA . ALA A 1 112 ? 2.159 -2.554 -22.800 1.00 47.66 112 ALA A CA 1
ATOM 875 C C . ALA A 1 112 ? 2.197 -1.736 -24.106 1.00 47.66 112 ALA A C 1
ATOM 877 O O . ALA A 1 112 ? 3.021 -0.834 -24.246 1.00 47.66 112 ALA A O 1
ATOM 878 N N . ALA A 1 113 ? 1.288 -2.020 -25.044 1.00 43.00 113 ALA A N 1
ATOM 879 C CA . ALA A 1 113 ? 1.182 -1.307 -26.317 1.00 43.00 113 ALA A CA 1
ATOM 880 C C . ALA A 1 113 ? 0.417 0.032 -26.230 1.00 43.00 113 ALA A C 1
ATOM 882 O O . ALA A 1 113 ? 0.502 0.831 -27.155 1.00 43.00 113 ALA A O 1
ATOM 883 N N . GLY A 1 114 ? -0.324 0.288 -25.143 1.00 40.72 114 GLY A N 1
ATOM 884 C CA . GLY A 1 114 ? -1.261 1.417 -25.039 1.00 40.72 114 GLY A CA 1
ATOM 885 C C . GLY A 1 114 ? -0.760 2.645 -24.271 1.00 40.72 114 GLY A C 1
ATOM 886 O O . GLY A 1 114 ? -1.506 3.606 -24.144 1.00 40.72 114 GLY A O 1
ATOM 887 N N . ARG A 1 115 ? 0.468 2.634 -23.729 1.00 46.34 115 ARG A N 1
ATOM 888 C CA . ARG A 1 115 ? 1.025 3.760 -22.941 1.00 46.34 115 ARG A CA 1
ATOM 889 C C . ARG A 1 115 ? 2.084 4.585 -23.697 1.00 46.34 115 ARG A C 1
ATOM 891 O O . ARG A 1 115 ? 2.777 5.400 -23.096 1.00 46.34 115 ARG A O 1
ATOM 898 N N . GLN A 1 116 ? 2.221 4.377 -25.009 1.00 43.56 116 GLN A N 1
ATOM 899 C CA . GLN A 1 116 ? 2.989 5.238 -25.916 1.00 43.56 116 GLN A CA 1
ATOM 900 C C . GLN A 1 116 ? 2.037 5.901 -26.915 1.00 43.56 116 GLN A C 1
ATOM 902 O O . GLN A 1 116 ? 2.046 5.518 -28.069 1.00 43.56 116 GLN A O 1
ATOM 907 N N . GLU A 1 117 ? 1.187 6.825 -26.470 1.00 40.88 117 GLU A N 1
ATOM 908 C CA . GLU A 1 117 ? 0.496 7.835 -27.297 1.00 40.88 117 GLU A CA 1
ATOM 909 C C . GLU A 1 117 ? -0.537 8.527 -26.399 1.00 40.88 117 GLU A C 1
ATOM 911 O O . GLU A 1 117 ? -1.679 8.107 -26.355 1.00 40.88 117 GLU A O 1
ATOM 916 N N . ASP A 1 118 ? -0.125 9.534 -25.624 1.00 39.84 118 ASP A N 1
ATOM 917 C CA . ASP A 1 118 ? -1.031 10.588 -25.132 1.00 39.84 118 ASP A CA 1
ATOM 918 C C . ASP A 1 118 ? -0.208 11.782 -24.618 1.00 39.84 118 ASP A C 1
ATOM 920 O O . ASP A 1 118 ? -0.276 12.202 -23.471 1.00 39.84 118 ASP A O 1
ATOM 924 N N . GLU A 1 119 ? 0.610 12.345 -25.508 1.00 42.06 119 GLU A N 1
ATOM 925 C CA . GLU A 1 119 ? 1.188 13.685 -25.353 1.00 42.06 119 GLU A CA 1
ATOM 926 C C . GLU A 1 119 ? 1.010 14.442 -26.674 1.00 42.06 119 GLU A C 1
ATOM 928 O O . GLU A 1 119 ? 1.963 14.665 -27.419 1.00 42.06 119 GLU A O 1
ATOM 933 N N . ALA A 1 120 ? -0.248 14.754 -27.007 1.00 37.16 120 ALA A N 1
ATOM 934 C CA . ALA A 1 120 ? -0.666 15.990 -27.678 1.00 37.16 120 ALA A CA 1
ATOM 935 C C . ALA A 1 120 ? -2.145 15.915 -28.096 1.00 37.16 120 ALA A C 1
ATOM 937 O O . ALA A 1 120 ? -2.478 15.230 -29.058 1.00 37.16 120 ALA A O 1
ATOM 938 N N . SER A 1 121 ? -3.001 16.724 -27.455 1.00 36.00 121 SER A N 1
ATOM 939 C CA . SER A 1 121 ? -3.931 17.664 -28.122 1.00 36.00 121 SER A CA 1
ATOM 940 C C . SER A 1 121 ? -5.273 17.835 -27.387 1.00 36.00 121 SER A C 1
ATOM 942 O O . SER A 1 121 ? -6.205 17.065 -27.572 1.00 36.00 121 SER A O 1
ATOM 944 N N . GLY A 1 122 ? -5.403 18.958 -26.672 1.00 29.08 122 GLY A N 1
ATOM 945 C CA . GLY A 1 122 ? -6.553 19.862 -26.824 1.00 29.08 122 GLY A CA 1
ATOM 946 C C . GLY A 1 122 ? -7.907 19.498 -26.191 1.00 29.08 122 GLY A C 1
ATOM 947 O O . GLY A 1 122 ? -8.735 18.851 -26.812 1.00 29.08 122 GLY A O 1
ATOM 948 N N . SER A 1 123 ? -8.182 20.111 -25.032 1.00 35.62 123 SER A N 1
ATOM 949 C CA . SER A 1 123 ? -9.450 20.764 -24.632 1.00 35.62 123 SER A CA 1
ATOM 950 C C . SER A 1 123 ? -10.789 20.190 -25.139 1.00 35.62 123 SER A C 1
ATOM 952 O O . SER A 1 123 ? -11.182 20.489 -26.260 1.00 35.62 123 SER A O 1
ATOM 954 N N . THR A 1 124 ? -11.616 19.658 -24.227 1.00 31.20 124 THR A N 1
ATOM 955 C CA . THR A 1 124 ? -12.944 20.238 -23.895 1.00 31.20 124 THR A CA 1
ATOM 956 C C . THR A 1 124 ? -13.413 19.771 -22.509 1.00 31.20 124 THR A C 1
ATOM 958 O O . THR A 1 124 ? -13.143 18.647 -22.109 1.00 31.20 124 THR A O 1
ATOM 961 N N . GLY A 1 125 ? -14.063 20.676 -21.767 1.00 33.41 125 GLY A N 1
ATOM 962 C CA . GLY A 1 125 ? -14.523 20.505 -20.382 1.00 33.41 125 GLY A CA 1
ATOM 963 C C . GLY A 1 125 ? -15.757 19.597 -20.175 1.00 33.41 125 GLY A C 1
ATOM 964 O O . GLY A 1 125 ? -16.060 18.754 -21.013 1.00 33.41 125 GLY A O 1
ATOM 965 N N . PRO A 1 126 ? -16.459 19.740 -19.032 1.00 48.91 126 PRO A N 1
ATOM 966 C CA . PRO A 1 126 ? -16.846 18.621 -18.174 1.00 48.91 126 PRO A CA 1
ATOM 967 C C . PRO A 1 126 ? -18.207 18.009 -18.525 1.00 48.91 126 PRO A C 1
ATOM 969 O O . PRO A 1 126 ? -19.136 18.715 -18.913 1.00 48.91 126 PRO A O 1
ATOM 972 N N . ALA A 1 127 ? -18.366 16.709 -18.270 1.00 38.06 127 ALA A N 1
ATOM 973 C CA . ALA A 1 127 ? -19.667 16.047 -18.257 1.00 38.06 127 ALA A CA 1
ATOM 974 C C . ALA A 1 127 ? -19.964 15.505 -16.853 1.00 38.06 127 ALA A C 1
ATOM 976 O O . ALA A 1 127 ? -19.596 14.389 -16.491 1.00 38.06 127 ALA A O 1
ATOM 977 N N . ALA A 1 128 ? -20.658 16.326 -16.062 1.00 42.03 128 ALA A N 1
ATOM 978 C CA . ALA A 1 128 ? -21.432 15.852 -14.927 1.00 42.03 128 ALA A CA 1
ATOM 979 C C . ALA A 1 128 ? -22.454 14.817 -15.427 1.00 42.03 128 ALA A C 1
ATOM 981 O O . ALA A 1 128 ? -23.222 15.096 -16.349 1.00 42.03 128 ALA A O 1
ATOM 982 N N . SER A 1 129 ? -22.463 13.627 -14.829 1.00 43.00 129 SER A N 1
ATOM 983 C CA . SER A 1 129 ? -23.489 12.620 -15.107 1.00 43.00 129 SER A CA 1
ATOM 984 C C . SER A 1 129 ? -24.696 12.816 -14.176 1.00 43.00 129 SER A C 1
ATOM 986 O O . SER A 1 129 ? -24.506 13.063 -12.984 1.00 43.00 129 SER A O 1
ATOM 988 N N . PRO A 1 130 ? -25.937 12.730 -14.688 1.00 41.19 130 PRO A N 1
ATOM 989 C CA . PRO A 1 130 ? -27.142 13.008 -13.915 1.00 41.19 130 PRO A CA 1
ATOM 990 C C . PRO A 1 130 ? -27.504 11.857 -12.964 1.00 41.19 130 PRO A C 1
ATOM 992 O O . PRO A 1 130 ? -27.531 10.690 -13.356 1.00 41.19 130 PRO A O 1
ATOM 995 N N . ILE A 1 131 ? -27.853 12.203 -11.720 1.00 44.28 131 ILE A N 1
ATOM 996 C CA . ILE A 1 131 ? -28.500 11.296 -10.763 1.00 44.28 131 ILE A CA 1
ATOM 997 C C . ILE A 1 131 ? -29.930 11.049 -11.254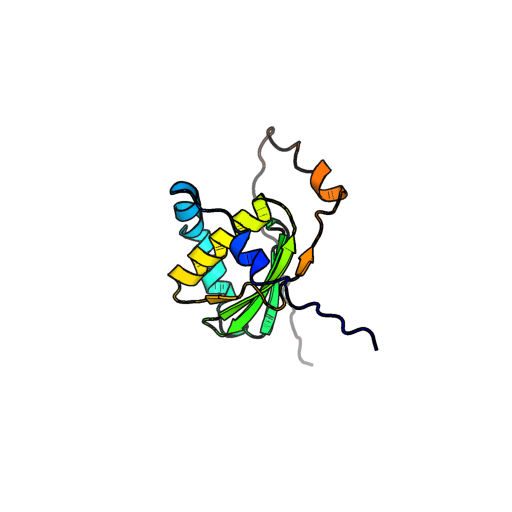 1.00 44.28 131 ILE A C 1
ATOM 999 O O . ILE A 1 131 ? -30.711 11.987 -11.410 1.00 44.28 131 ILE A O 1
ATOM 1003 N N . LYS A 1 132 ? -30.279 9.786 -11.511 1.00 41.03 132 LYS A N 1
ATOM 1004 C CA . LYS A 1 132 ? -31.645 9.388 -11.859 1.00 41.03 132 LYS A CA 1
ATOM 1005 C C . LYS A 1 132 ? -32.429 9.150 -10.567 1.00 41.03 132 LYS A C 1
ATOM 1007 O O . LYS A 1 132 ? -32.211 8.158 -9.879 1.00 41.03 132 LYS A O 1
ATOM 1012 N N . GLU A 1 133 ? -33.314 10.085 -10.243 1.00 42.44 133 GLU A N 1
ATOM 1013 C CA . GLU A 1 133 ? -34.277 9.997 -9.144 1.00 42.44 133 GLU A CA 1
ATOM 1014 C C . GLU A 1 133 ? -35.239 8.820 -9.406 1.00 42.44 133 GLU A C 1
ATOM 1016 O O . GLU A 1 133 ? -35.941 8.793 -10.419 1.00 42.44 133 GLU A O 1
ATOM 1021 N N . ILE A 1 134 ? -35.240 7.810 -8.532 1.00 48.72 134 ILE A N 1
ATOM 1022 C CA . ILE A 1 134 ? -36.260 6.755 -8.521 1.00 48.72 134 ILE A CA 1
ATOM 1023 C C . ILE A 1 134 ? -37.330 7.173 -7.515 1.00 48.72 134 ILE A C 1
ATOM 1025 O O . ILE A 1 134 ? -37.146 7.099 -6.302 1.00 48.72 134 ILE A O 1
ATOM 1029 N N . GLY A 1 135 ? -38.444 7.667 -8.055 1.00 39.47 135 GLY A N 1
ATOM 1030 C CA . GLY A 1 135 ? -39.681 7.881 -7.320 1.00 39.47 135 GLY A CA 1
ATOM 1031 C C . GLY A 1 135 ? -40.330 6.536 -7.009 1.00 39.47 135 GLY A C 1
ATOM 1032 O O . GLY A 1 135 ? -40.717 5.798 -7.913 1.00 39.47 135 GLY A O 1
ATOM 1033 N N . MET A 1 136 ? -40.425 6.215 -5.723 1.00 46.25 136 MET A N 1
ATOM 1034 C CA . MET A 1 136 ? -41.217 5.102 -5.214 1.00 46.25 136 MET A CA 1
ATOM 1035 C C . MET A 1 136 ? -42.625 5.629 -4.914 1.00 46.25 136 MET A C 1
ATOM 1037 O O . MET A 1 136 ? -42.851 6.230 -3.866 1.00 46.25 136 MET A O 1
ATOM 1041 N N . GLU A 1 137 ? -43.563 5.445 -5.846 1.00 42.47 137 GLU A N 1
ATOM 1042 C CA . GLU A 1 137 ? -44.992 5.594 -5.554 1.00 42.47 137 GLU A CA 1
ATOM 1043 C C . GLU A 1 137 ? -45.458 4.377 -4.750 1.00 42.47 137 GLU A C 1
ATOM 1045 O O . GLU A 1 137 ? -45.371 3.233 -5.199 1.00 42.47 137 GLU A O 1
ATOM 1050 N N . VAL A 1 138 ? -45.933 4.640 -3.536 1.00 48.25 138 VAL A N 1
ATOM 1051 C CA . VAL A 1 138 ? -46.704 3.693 -2.733 1.00 48.25 138 VAL A CA 1
ATOM 1052 C C . VAL A 1 138 ? -48.167 3.789 -3.168 1.00 48.25 138 VAL A C 1
ATOM 1054 O O . VAL A 1 138 ? -48.760 4.866 -3.107 1.00 48.25 138 VAL A O 1
ATOM 1057 N N . ALA A 1 139 ? -48.718 2.671 -3.637 1.00 54.31 139 ALA A N 1
ATOM 1058 C CA . ALA A 1 139 ? -50.155 2.469 -3.810 1.00 54.31 139 ALA A CA 1
ATOM 1059 C C . ALA A 1 139 ? -50.743 1.786 -2.570 1.00 54.31 139 ALA A C 1
ATOM 1061 O O . ALA A 1 139 ? -50.022 0.954 -1.968 1.00 54.31 139 ALA A O 1
#

Radius of gyration: 19.05 Å; chains: 1; bounding box: 63×58×39 Å

Foldseek 3Di:
DDDPPPFDPFVVLVVVQDDDDPVLLVVLADPVNLVVLQVCLDAVQAQPWDDPPVLQWIWHHPHSAEIETQEHEPDNSNSSVLVSNQSSSVVVNHGYDGDDRYYHHYDDPVVVVPPPDDPDDDDDDDDDDDDDDDDDDDD

Sequence (139 aa):
MEENTNDSSSNDLIDRLPELSETEKEVALENEALSWASSLLSENMTGLVHEERDYGVILQNISSSIVRCITVVDHPICLLTLQQMRITFGHLNAELEVGPYTVIRPLEENIAAGRQEDEASGSTGPAASPIKEIGMEVA